Protein AF-A0A964LMD5-F1 (afdb_monomer_lite)

Secondary structure (DSSP, 8-state):
---EEE-EEEEETTEEEEE-TTTSS---HHHHHHHHHTT----EEE--BPPPTT--SS-TB--HHHHHHHHHHHHHHHHHHH-PPPGGGSPPPPGGGS-S-PPP---

Sequence (107 aa):
MHHLHFRDVAGTPTDFVETFPDDGPTDFIPVCEALERTGCDSPIRIDHVPRLALEPGSNDGYGFLGHVFATGYLRGLLESVSGKPSLNRWQPIPAERRSTGYPLCDA

Structure (mmCIF, N/CA/C/O backbone):
data_AF-A0A964LMD5-F1
#
_entry.id   AF-A0A964LMD5-F1
#
loop_
_atom_site.group_PDB
_atom_site.id
_atom_site.type_symbol
_atom_site.label_atom_id
_atom_site.label_alt_id
_atom_site.label_comp_id
_atom_site.label_asym_id
_atom_site.label_entity_id
_atom_site.label_seq_id
_atom_site.pdbx_PDB_ins_code
_atom_site.Cartn_x
_atom_site.Cartn_y
_atom_site.Cartn_z
_atom_site.occupancy
_atom_site.B_iso_or_equiv
_atom_site.auth_seq_id
_atom_site.auth_comp_id
_atom_site.auth_asym_id
_atom_site.auth_atom_id
_atom_site.pdbx_PDB_model_num
ATOM 1 N N . MET A 1 1 ? -3.253 -13.111 12.268 1.00 74.56 1 MET A N 1
ATOM 2 C CA . MET A 1 1 ? -2.160 -12.544 11.443 1.00 74.56 1 MET A CA 1
ATOM 3 C C . MET A 1 1 ? -1.337 -11.653 12.363 1.00 74.56 1 MET A C 1
ATOM 5 O O . MET A 1 1 ? -1.933 -11.118 13.284 1.00 74.56 1 MET A O 1
ATOM 9 N N . HIS A 1 2 ? -0.009 -11.589 12.211 1.00 88.62 2 HIS A N 1
ATOM 10 C CA . HIS A 1 2 ? 0.867 -10.804 13.107 1.00 88.62 2 HIS A CA 1
ATOM 11 C C . HIS A 1 2 ? 1.543 -9.616 12.409 1.00 88.62 2 HIS A C 1
ATOM 13 O O . HIS A 1 2 ? 2.011 -8.702 13.077 1.00 88.62 2 HIS A O 1
ATOM 19 N N . HIS A 1 3 ? 1.619 -9.640 11.079 1.00 93.50 3 HIS A N 1
ATOM 20 C CA . HIS A 1 3 ? 2.222 -8.601 10.253 1.00 93.50 3 HIS A CA 1
ATOM 21 C C . HIS A 1 3 ? 1.597 -8.703 8.861 1.00 93.50 3 HIS A C 1
ATOM 23 O O . HIS A 1 3 ? 1.465 -9.810 8.332 1.00 93.50 3 HIS A O 1
ATOM 29 N N . LEU A 1 4 ? 1.184 -7.574 8.295 1.00 96.00 4 LEU A N 1
ATOM 30 C CA . LEU A 1 4 ? 0.599 -7.481 6.963 1.00 96.00 4 LEU A CA 1
ATOM 31 C C . LEU A 1 4 ? 1.558 -6.745 6.026 1.00 96.00 4 LEU A C 1
ATOM 33 O O . LEU A 1 4 ? 2.091 -5.689 6.364 1.00 96.00 4 LEU A O 1
ATOM 37 N N . HIS A 1 5 ? 1.777 -7.322 4.850 1.00 96.75 5 HIS A N 1
ATOM 38 C CA . HIS A 1 5 ? 2.547 -6.719 3.768 1.00 96.75 5 HIS A CA 1
ATOM 39 C C . HIS A 1 5 ? 1.568 -6.230 2.705 1.00 96.75 5 HIS A C 1
ATOM 41 O O . HIS A 1 5 ? 0.769 -7.015 2.198 1.00 96.75 5 HIS A O 1
ATOM 47 N N . PHE A 1 6 ? 1.622 -4.941 2.394 1.00 97.56 6 PHE A N 1
ATOM 48 C CA . PHE A 1 6 ? 0.764 -4.300 1.409 1.00 97.56 6 PHE A CA 1
ATOM 49 C C . PHE A 1 6 ? 1.565 -4.009 0.138 1.00 97.56 6 PHE A C 1
ATOM 51 O O . PHE A 1 6 ? 2.525 -3.233 0.168 1.00 97.56 6 PHE A O 1
ATOM 58 N N . ARG A 1 7 ? 1.179 -4.674 -0.952 1.00 97.69 7 ARG A N 1
ATOM 59 C CA . ARG A 1 7 ? 1.681 -4.520 -2.324 1.00 97.69 7 ARG A CA 1
ATOM 60 C C . ARG A 1 7 ? 0.698 -5.173 -3.293 1.00 97.69 7 ARG A C 1
ATOM 62 O O . ARG A 1 7 ? -0.164 -5.931 -2.844 1.00 97.69 7 ARG A O 1
ATOM 69 N N . ASP A 1 8 ? 0.865 -4.920 -4.584 1.00 97.75 8 ASP A N 1
ATOM 70 C CA . ASP A 1 8 ? 0.066 -5.558 -5.628 1.00 97.75 8 ASP A CA 1
ATOM 71 C C . ASP A 1 8 ? 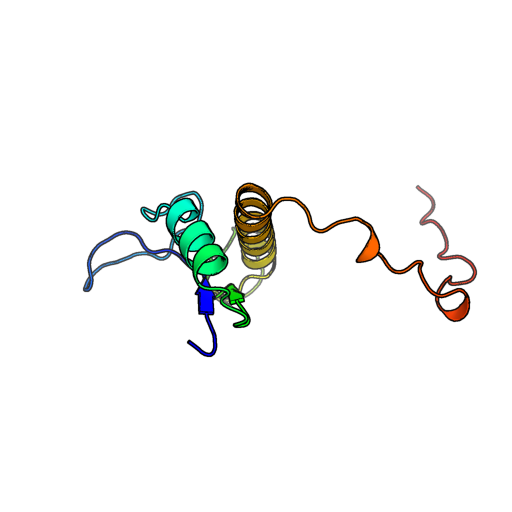0.943 -6.088 -6.770 1.00 97.75 8 ASP A C 1
ATOM 73 O O . ASP A 1 8 ? 2.061 -5.616 -6.991 1.00 97.75 8 ASP A O 1
ATOM 77 N N . VAL A 1 9 ? 0.439 -7.104 -7.467 1.00 97.44 9 VAL A N 1
ATOM 78 C CA . VAL A 1 9 ? 1.108 -7.747 -8.601 1.00 97.44 9 VAL A CA 1
ATOM 79 C C . VAL A 1 9 ? 0.112 -8.035 -9.716 1.00 97.44 9 VAL A C 1
ATOM 81 O O . VAL A 1 9 ? -0.994 -8.516 -9.473 1.00 97.44 9 VAL A O 1
ATOM 84 N N . ALA A 1 10 ? 0.531 -7.823 -10.959 1.00 97.88 10 ALA A N 1
ATOM 85 C CA . ALA A 1 10 ? -0.230 -8.199 -12.144 1.00 97.88 10 ALA A CA 1
ATOM 86 C C . ALA A 1 10 ? 0.457 -9.358 -12.873 1.00 97.88 10 ALA A C 1
ATOM 88 O O . ALA A 1 10 ? 1.665 -9.324 -13.111 1.00 97.88 10 ALA A O 1
ATOM 89 N N . GLY A 1 11 ? -0.313 -10.378 -13.255 1.00 96.69 11 GLY A N 1
ATOM 90 C CA . GLY A 1 11 ? 0.177 -11.515 -14.033 1.00 96.69 11 GLY A CA 1
ATOM 91 C C . GLY A 1 11 ? -0.255 -12.862 -13.463 1.00 96.69 11 GLY A C 1
ATOM 92 O O . GLY A 1 11 ? -1.370 -13.031 -12.972 1.00 96.69 11 GLY A O 1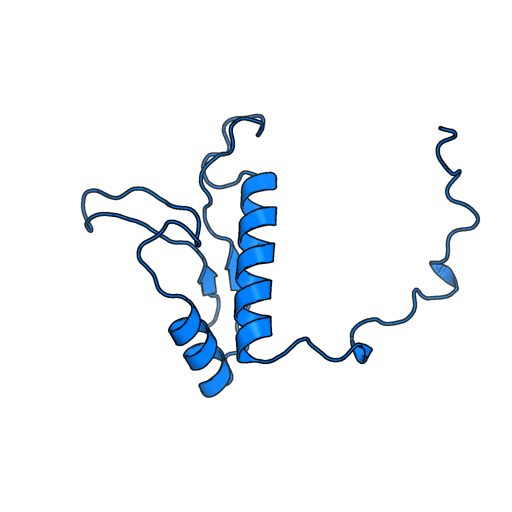
ATOM 93 N N . THR A 1 12 ? 0.631 -13.843 -13.571 1.00 96.75 12 THR A N 1
ATOM 94 C CA . THR A 1 12 ? 0.419 -15.237 -13.171 1.00 96.75 12 THR A CA 1
ATOM 95 C C . THR A 1 12 ? 1.420 -15.655 -12.092 1.00 96.75 12 THR A C 1
ATOM 97 O O . THR A 1 12 ? 2.449 -15.004 -11.926 1.00 96.75 12 THR A O 1
ATOM 100 N N . PRO A 1 13 ? 1.202 -16.782 -11.386 1.00 94.94 13 PRO A N 1
ATOM 101 C CA . PRO A 1 13 ? 2.137 -17.245 -10.358 1.00 94.94 13 PRO A CA 1
ATOM 102 C C . PRO A 1 13 ? 3.580 -17.475 -10.840 1.00 94.94 13 PRO A C 1
ATOM 104 O O . PRO A 1 13 ? 4.495 -17.486 -10.021 1.00 94.94 13 PRO A O 1
ATOM 107 N N . THR A 1 14 ? 3.789 -17.687 -12.144 1.00 96.88 14 THR A N 1
ATOM 108 C CA . THR A 1 14 ? 5.110 -17.941 -12.746 1.00 96.88 14 THR A CA 1
ATOM 109 C C . THR A 1 14 ? 5.668 -16.765 -13.542 1.00 96.88 14 THR A C 1
ATOM 111 O O . THR A 1 14 ? 6.828 -16.812 -13.936 1.00 96.88 14 THR A O 1
ATOM 114 N N . ASP A 1 15 ? 4.852 -15.749 -13.815 1.00 97.50 15 ASP A N 1
ATOM 115 C CA . ASP A 1 15 ? 5.220 -14.583 -14.617 1.00 97.50 15 ASP A CA 1
ATOM 116 C C . ASP A 1 15 ? 4.337 -13.406 -14.202 1.00 97.50 15 ASP A C 1
ATOM 118 O O . ASP A 1 15 ? 3.162 -13.343 -14.577 1.00 97.50 15 ASP A O 1
ATOM 122 N N . PHE A 1 16 ? 4.881 -12.535 -13.356 1.00 97.12 16 PHE A N 1
ATOM 123 C CA . PHE A 1 16 ? 4.186 -11.376 -12.811 1.00 97.12 16 PHE A CA 1
A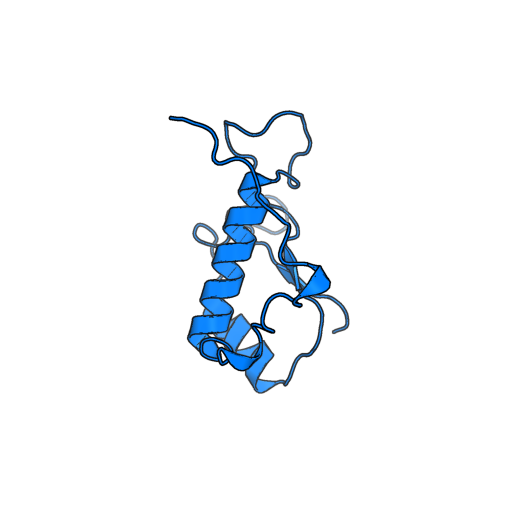TOM 124 C C . PHE A 1 16 ? 5.116 -10.169 -12.721 1.00 97.12 16 PHE A C 1
ATOM 126 O O . PHE A 1 16 ? 6.340 -10.300 -12.648 1.00 97.12 16 PHE A O 1
ATOM 133 N N . VAL A 1 17 ? 4.507 -8.988 -12.671 1.00 96.62 17 VAL A N 1
ATOM 134 C CA . VAL A 1 17 ? 5.171 -7.713 -12.405 1.00 96.62 17 VAL A CA 1
ATOM 135 C C . VAL A 1 17 ? 4.567 -7.075 -11.155 1.00 96.62 17 VAL A C 1
ATOM 137 O O . VAL A 1 17 ? 3.357 -7.145 -10.942 1.00 96.62 17 VAL A O 1
ATOM 140 N N . GLU A 1 18 ? 5.407 -6.476 -10.311 1.00 96.25 18 GLU A N 1
ATOM 141 C CA . GLU A 1 18 ? 4.938 -5.649 -9.191 1.00 96.25 18 GLU A CA 1
ATOM 142 C C . GLU A 1 18 ? 4.330 -4.358 -9.748 1.00 96.25 18 GLU A C 1
ATOM 144 O O . GLU A 1 18 ? 4.936 -3.696 -10.596 1.00 96.25 18 GLU A O 1
ATOM 149 N N . THR A 1 19 ? 3.150 -3.989 -9.265 1.00 97.25 19 THR A N 1
ATOM 150 C CA . THR A 1 19 ? 2.443 -2.774 -9.680 1.00 97.25 19 THR A CA 1
ATOM 151 C C . THR A 1 19 ? 2.348 -1.794 -8.521 1.00 97.25 19 THR A C 1
ATOM 153 O O . THR A 1 19 ? 2.563 -2.131 -7.352 1.00 97.25 19 THR A O 1
ATOM 156 N N . PHE A 1 20 ? 2.019 -0.544 -8.833 1.00 97.25 20 PHE A N 1
ATOM 157 C CA . PHE A 1 20 ? 1.499 0.334 -7.796 1.00 97.25 20 PHE A CA 1
ATOM 158 C C . PHE A 1 20 ? 0.105 -0.152 -7.362 1.00 97.25 20 PHE A C 1
ATOM 160 O O . PHE A 1 20 ? -0.588 -0.804 -8.147 1.00 97.25 20 PHE A O 1
ATOM 167 N N . PRO A 1 21 ? -0.315 0.136 -6.117 1.00 96.62 21 PRO A N 1
ATOM 168 C CA . PRO A 1 21 ? -1.588 -0.352 -5.589 1.00 96.62 21 PRO A CA 1
ATOM 169 C C . PRO A 1 21 ? -2.830 0.249 -6.271 1.00 96.62 21 PRO A C 1
ATOM 171 O O . PRO A 1 21 ? -3.924 -0.247 -6.044 1.00 96.62 21 PRO A O 1
ATOM 174 N N . ASP A 1 22 ? -2.687 1.307 -7.074 1.00 96.19 22 ASP A N 1
ATOM 175 C CA . ASP A 1 22 ? -3.758 1.907 -7.879 1.00 96.19 22 ASP A CA 1
ATOM 176 C C . ASP A 1 22 ? -3.845 1.362 -9.315 1.00 96.19 22 ASP A C 1
ATOM 178 O O . ASP A 1 22 ? -4.884 1.516 -9.952 1.00 96.19 22 ASP A O 1
ATOM 182 N N . ASP A 1 23 ? -2.775 0.736 -9.811 1.00 96.88 23 ASP A N 1
ATOM 183 C CA . ASP A 1 23 ? -2.655 0.200 -11.181 1.00 96.88 23 ASP A CA 1
ATOM 184 C C . ASP A 1 23 ? -2.646 -1.342 -11.214 1.00 96.88 23 ASP A C 1
ATOM 186 O O . ASP A 1 23 ? -2.552 -1.971 -12.267 1.00 96.88 23 ASP A O 1
ATOM 190 N N . GLY A 1 24 ? -2.713 -1.975 -10.042 1.00 95.38 24 GLY A N 1
ATOM 191 C CA . GLY A 1 24 ? -2.783 -3.422 -9.912 1.00 95.38 24 GLY A CA 1
ATOM 192 C C . GLY A 1 24 ? -4.213 -3.974 -9.974 1.00 95.38 24 GLY A C 1
ATOM 193 O O . GLY A 1 24 ? -5.193 -3.228 -9.923 1.00 95.38 24 GLY A O 1
ATOM 194 N N . PRO A 1 25 ? -4.364 -5.300 -10.130 1.00 97.00 25 PRO A N 1
ATOM 195 C CA . PRO A 1 25 ? -5.668 -5.936 -10.291 1.00 97.00 25 PRO A CA 1
ATOM 196 C C . PRO A 1 25 ? -6.465 -6.055 -8.983 1.00 97.00 25 PRO A C 1
ATOM 198 O O . PRO A 1 25 ? -7.627 -6.469 -9.027 1.00 97.00 25 PRO A O 1
ATOM 201 N N . THR A 1 26 ? -5.863 -5.772 -7.825 1.00 97.50 26 THR A N 1
ATOM 202 C CA . THR A 1 26 ? -6.497 -5.994 -6.525 1.00 97.50 26 THR A CA 1
ATOM 203 C C . THR A 1 26 ? -7.404 -4.825 -6.144 1.00 97.50 26 THR A C 1
ATOM 205 O O . THR A 1 26 ? -6.952 -3.700 -5.953 1.00 97.50 26 THR A O 1
ATOM 208 N N . ASP A 1 27 ? -8.693 -5.102 -5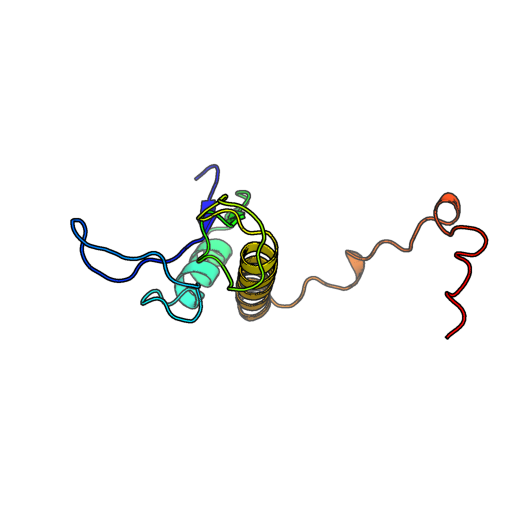.923 1.00 96.94 27 ASP A N 1
ATOM 209 C CA . ASP A 1 27 ? -9.566 -4.165 -5.210 1.00 96.94 27 ASP A CA 1
ATOM 210 C C . ASP A 1 27 ? -9.281 -4.245 -3.704 1.00 96.94 27 ASP A C 1
ATOM 212 O O . ASP A 1 27 ? -9.627 -5.217 -3.022 1.00 96.94 27 ASP A O 1
ATOM 216 N N . PHE A 1 28 ? -8.617 -3.218 -3.180 1.00 97.50 28 PHE A N 1
ATOM 217 C CA . PHE A 1 28 ? -8.228 -3.159 -1.776 1.00 97.50 28 PHE A CA 1
ATOM 218 C C . PHE A 1 28 ? -9.345 -2.691 -0.834 1.00 97.50 28 PHE A C 1
ATOM 220 O O . PHE A 1 28 ? -9.196 -2.857 0.379 1.00 97.50 28 PHE A O 1
ATOM 227 N N . ILE A 1 29 ? -10.471 -2.161 -1.329 1.00 97.31 29 ILE A N 1
ATOM 228 C CA . ILE A 1 29 ? -11.574 -1.723 -0.455 1.00 97.31 29 ILE A CA 1
ATOM 229 C C . ILE A 1 29 ? -12.157 -2.906 0.341 1.00 97.31 29 ILE A C 1
ATOM 231 O O . ILE A 1 29 ? -12.154 -2.829 1.574 1.00 97.31 29 ILE A O 1
ATOM 235 N N . PRO A 1 30 ? -12.538 -4.045 -0.278 1.00 97.81 30 PRO A N 1
ATOM 236 C CA . PRO A 1 30 ? -12.991 -5.226 0.461 1.00 97.81 30 PRO A CA 1
ATOM 237 C C . PRO A 1 30 ? -11.955 -5.775 1.451 1.00 97.81 30 PRO A C 1
ATOM 239 O O . PRO A 1 30 ? -12.319 -6.346 2.483 1.00 97.81 30 PRO A O 1
ATOM 242 N N . VAL A 1 31 ? -10.659 -5.610 1.158 1.00 96.06 31 VAL A N 1
ATOM 243 C CA . VAL A 1 31 ? -9.574 -6.004 2.068 1.00 96.06 31 VAL A CA 1
ATOM 244 C C . VAL A 1 31 ? -9.600 -5.125 3.317 1.00 96.06 31 VAL A C 1
ATOM 246 O O . VAL A 1 31 ? -9.622 -5.653 4.429 1.00 96.06 31 VAL A O 1
ATOM 249 N N . CYS A 1 32 ? -9.663 -3.802 3.158 1.00 96.12 32 CYS A N 1
ATOM 250 C CA . CYS A 1 32 ? -9.774 -2.855 4.268 1.00 96.12 32 CYS A CA 1
ATOM 251 C C . CYS A 1 32 ? -11.045 -3.087 5.104 1.00 96.12 32 CYS A C 1
ATOM 253 O O . CYS A 1 32 ? -10.954 -3.150 6.330 1.00 96.12 32 CYS A O 1
ATOM 255 N N . GLU A 1 33 ? -12.199 -3.318 4.472 1.00 96.69 33 GLU A N 1
ATOM 256 C CA . GLU A 1 33 ? -13.447 -3.670 5.169 1.00 96.69 33 GLU A CA 1
ATOM 257 C C . GLU A 1 33 ? -13.322 -4.971 5.972 1.00 96.69 33 GLU A C 1
ATOM 259 O O . GLU A 1 33 ? -13.850 -5.089 7.080 1.00 96.69 33 GLU A O 1
ATOM 264 N N . ALA A 1 34 ? -12.624 -5.977 5.436 1.00 96.06 34 ALA A N 1
ATOM 265 C CA . ALA A 1 34 ? -12.382 -7.225 6.150 1.00 96.06 34 ALA A CA 1
ATOM 266 C C . ALA A 1 34 ? -11.455 -7.022 7.357 1.00 96.06 34 ALA A C 1
ATOM 268 O O . ALA A 1 34 ? -11.704 -7.598 8.421 1.00 96.06 34 ALA A O 1
ATOM 269 N N . LEU A 1 35 ? -10.415 -6.196 7.222 1.00 93.81 35 LEU A N 1
ATOM 270 C CA . LEU A 1 35 ? -9.521 -5.850 8.329 1.00 93.81 35 LEU A CA 1
ATOM 271 C C . LEU A 1 35 ? -10.279 -5.129 9.449 1.00 93.81 35 LEU A C 1
ATOM 273 O O . LEU A 1 35 ? -10.130 -5.502 10.613 1.00 93.81 35 LEU A O 1
ATOM 277 N N . GLU A 1 36 ? -11.144 -4.173 9.104 1.00 93.19 36 GLU A N 1
ATOM 278 C CA . GLU A 1 36 ? -11.978 -3.458 10.074 1.00 93.19 36 GLU A CA 1
ATOM 279 C C . GLU A 1 36 ? -12.986 -4.395 10.749 1.00 93.19 36 GLU A C 1
ATOM 281 O O . GLU A 1 36 ? -13.023 -4.494 11.977 1.00 93.19 36 GLU A O 1
ATOM 286 N N . ARG A 1 37 ? -13.755 -5.158 9.963 1.00 95.75 37 ARG A N 1
ATOM 287 C CA . ARG A 1 37 ? -14.777 -6.087 10.471 1.00 95.75 37 ARG A CA 1
ATOM 288 C C . ARG A 1 37 ? -14.204 -7.155 11.403 1.00 95.75 37 ARG A C 1
ATOM 290 O O . ARG A 1 37 ? -14.907 -7.626 12.293 1.00 95.75 37 ARG A O 1
ATOM 297 N N . THR A 1 38 ? -12.957 -7.567 11.186 1.00 95.25 38 THR A N 1
ATOM 298 C CA . THR A 1 38 ? -12.282 -8.570 12.027 1.00 95.25 38 THR A CA 1
ATOM 299 C C . THR A 1 38 ? -11.563 -7.971 13.235 1.00 95.25 38 THR A C 1
ATOM 301 O O . THR A 1 38 ? -11.081 -8.732 14.073 1.00 95.25 38 THR A O 1
ATOM 304 N N . GLY A 1 39 ? -11.491 -6.640 13.352 1.00 91.69 39 GLY A N 1
ATOM 305 C CA . GLY A 1 39 ? -10.737 -5.967 14.410 1.00 91.69 39 GLY A CA 1
ATOM 306 C C . GLY A 1 39 ? -9.239 -6.269 14.337 1.00 91.69 39 GLY A C 1
ATOM 307 O O . GLY A 1 39 ? -8.598 -6.479 15.366 1.00 91.69 39 GLY A O 1
ATOM 308 N N . CYS A 1 40 ? -8.686 -6.371 13.125 1.00 90.06 40 CYS A N 1
ATOM 309 C CA . CYS A 1 40 ? -7.279 -6.695 12.935 1.00 90.06 40 CYS A CA 1
ATOM 310 C C . CYS A 1 40 ? -6.377 -5.555 13.440 1.00 90.06 40 CYS A C 1
ATOM 312 O O . CYS A 1 40 ? -6.355 -4.477 12.859 1.00 90.06 40 CYS A O 1
ATOM 314 N N . ASP A 1 41 ? -5.591 -5.825 14.485 1.00 90.50 41 ASP A N 1
ATOM 315 C CA . ASP A 1 41 ? -4.638 -4.872 15.087 1.00 90.50 41 ASP A CA 1
ATOM 316 C C . ASP A 1 41 ? -3.177 -5.161 14.681 1.00 90.50 41 ASP A C 1
ATOM 318 O O . ASP A 1 41 ? -2.223 -4.923 15.418 1.00 90.50 41 ASP A O 1
ATOM 322 N N . SER A 1 42 ? -2.972 -5.778 13.514 1.00 92.94 42 SER A N 1
ATOM 323 C CA . SER A 1 42 ? -1.618 -6.068 13.027 1.00 92.94 42 SER A CA 1
ATOM 324 C C . SER A 1 42 ? -0.981 -4.843 12.375 1.00 92.94 42 SER A C 1
ATOM 326 O O . SER A 1 42 ? -1.656 -4.143 11.618 1.00 92.94 42 SER A O 1
ATOM 328 N N . PRO A 1 43 ? 0.333 -4.616 12.561 1.00 94.06 43 PRO A N 1
ATOM 329 C CA . PRO A 1 43 ? 1.045 -3.615 11.786 1.00 94.06 43 PRO A CA 1
ATOM 330 C C . PRO A 1 43 ? 0.988 -3.960 10.294 1.00 94.06 43 PRO A C 1
ATOM 332 O O . PRO A 1 43 ? 1.161 -5.119 9.898 1.00 94.06 43 PRO A O 1
ATOM 335 N N . ILE A 1 44 ? 0.773 -2.930 9.478 1.00 95.56 44 ILE A N 1
ATOM 336 C CA . ILE A 1 44 ? 0.805 -3.010 8.019 1.00 95.56 44 ILE A CA 1
ATOM 337 C C . ILE A 1 44 ? 2.027 -2.240 7.537 1.00 95.56 44 ILE A C 1
ATOM 339 O O . ILE A 1 44 ? 2.192 -1.066 7.876 1.00 95.56 44 ILE A O 1
ATOM 343 N N . ARG A 1 45 ? 2.873 -2.888 6.737 1.00 95.75 45 ARG A N 1
ATOM 344 C CA . ARG A 1 45 ? 3.970 -2.226 6.028 1.00 95.75 45 ARG A CA 1
ATOM 345 C C . ARG A 1 45 ? 3.712 -2.210 4.532 1.00 95.75 45 ARG A C 1
ATOM 347 O O . ARG A 1 45 ? 3.196 -3.181 3.982 1.00 95.75 45 ARG A O 1
ATOM 354 N N . ILE A 1 46 ? 4.143 -1.135 3.881 1.00 97.44 46 ILE A N 1
ATOM 355 C CA . ILE A 1 46 ? 4.359 -1.151 2.435 1.00 97.44 46 ILE A CA 1
ATOM 356 C C . ILE A 1 46 ? 5.536 -2.094 2.167 1.00 97.44 46 ILE A C 1
ATOM 358 O O . ILE A 1 46 ? 6.571 -1.999 2.839 1.00 97.44 46 ILE A O 1
ATOM 362 N N . ASP A 1 47 ? 5.331 -3.061 1.274 1.00 96.25 47 ASP A N 1
ATOM 363 C CA . ASP A 1 47 ? 6.315 -4.109 1.005 1.00 96.25 47 ASP A CA 1
ATOM 364 C C . ASP A 1 47 ? 7.252 -3.727 -0.140 1.00 96.25 47 ASP A C 1
ATOM 366 O O . ASP A 1 47 ? 8.350 -3.241 0.124 1.00 96.25 47 ASP A O 1
ATOM 370 N N . HIS A 1 48 ? 6.803 -3.898 -1.386 1.00 96.31 48 HIS A N 1
ATOM 371 C CA . HIS A 1 48 ? 7.527 -3.475 -2.580 1.00 96.31 48 HIS A CA 1
ATOM 372 C C . HIS A 1 48 ? 6.717 -2.455 -3.372 1.00 96.31 48 HIS A C 1
ATOM 374 O O . HIS A 1 48 ? 5.489 -2.516 -3.411 1.00 96.31 48 HIS A O 1
ATOM 380 N N . VAL A 1 49 ? 7.425 -1.529 -4.013 1.00 94.88 49 VAL A N 1
ATOM 381 C CA . VAL A 1 49 ? 6.856 -0.521 -4.912 1.00 94.88 49 VAL A CA 1
ATOM 382 C C . VAL A 1 49 ? 7.680 -0.437 -6.197 1.00 94.88 49 VAL A C 1
ATOM 384 O O . VAL A 1 49 ? 8.911 -0.551 -6.133 1.00 94.88 49 VAL A O 1
ATOM 387 N N . PRO A 1 50 ? 7.054 -0.207 -7.363 1.00 94.56 50 PRO A N 1
ATOM 388 C CA . PRO A 1 50 ? 7.799 0.087 -8.578 1.00 94.56 50 PRO A CA 1
ATOM 389 C C . PRO A 1 50 ? 8.729 1.288 -8.381 1.00 94.56 50 PRO A C 1
ATOM 391 O O . PRO A 1 50 ? 8.380 2.273 -7.728 1.00 94.56 50 PRO A O 1
ATOM 394 N N . ARG A 1 51 ? 9.928 1.207 -8.961 1.00 90.19 51 ARG A N 1
ATOM 395 C CA . ARG A 1 51 ? 10.911 2.292 -8.899 1.00 90.19 51 ARG A CA 1
ATOM 396 C C . ARG A 1 51 ? 10.449 3.467 -9.754 1.00 90.19 51 ARG A C 1
ATOM 398 O O . ARG A 1 51 ? 10.188 3.306 -10.947 1.00 90.19 51 ARG A O 1
ATOM 405 N N . LEU A 1 52 ? 10.426 4.661 -9.174 1.00 90.94 52 LEU A N 1
ATOM 406 C CA . LEU A 1 52 ? 10.145 5.891 -9.909 1.00 90.94 52 LEU A CA 1
ATOM 407 C C . LEU A 1 52 ? 11.400 6.415 -10.617 1.00 90.94 52 LEU A C 1
ATOM 409 O O . LEU A 1 52 ? 12.522 6.252 -10.146 1.00 90.94 52 LEU A O 1
ATOM 413 N N . ALA A 1 53 ? 11.206 7.105 -11.743 1.00 89.25 53 ALA A N 1
ATOM 414 C CA . ALA A 1 53 ? 12.297 7.579 -12.604 1.00 89.25 53 ALA A CA 1
ATOM 415 C C . ALA A 1 53 ? 13.310 8.507 -11.903 1.00 89.25 53 ALA A C 1
ATOM 417 O O . ALA A 1 53 ? 14.457 8.598 -12.334 1.00 89.25 53 ALA A O 1
ATOM 418 N N . LEU A 1 54 ? 12.886 9.204 -10.844 1.00 87.44 54 LEU A N 1
ATOM 419 C CA . LEU A 1 54 ? 13.715 10.146 -10.085 1.00 87.44 54 LEU A CA 1
ATOM 420 C C . LEU A 1 54 ? 14.334 9.535 -8.822 1.00 87.44 54 LEU A C 1
ATOM 422 O O . LEU A 1 54 ? 15.008 10.240 -8.073 1.00 87.44 54 LEU A O 1
ATOM 426 N N . GLU A 1 55 ? 14.100 8.251 -8.550 1.00 88.00 55 GLU A N 1
ATOM 427 C CA . GLU A 1 55 ? 14.680 7.602 -7.380 1.00 88.00 55 GLU A CA 1
ATOM 428 C C . GLU A 1 55 ? 16.143 7.228 -7.635 1.00 88.00 55 GLU A C 1
ATOM 430 O O . GLU A 1 55 ? 16.446 6.528 -8.606 1.00 88.00 55 GLU A O 1
ATOM 435 N N . PRO A 1 56 ? 17.073 7.686 -6.780 1.00 83.69 56 PRO A N 1
ATOM 436 C CA . PRO A 1 56 ? 18.475 7.349 -6.930 1.00 83.69 56 PRO A CA 1
ATOM 437 C C . PRO A 1 56 ? 18.752 5.908 -6.477 1.00 83.69 56 PRO A C 1
ATOM 439 O O . PRO A 1 56 ? 18.124 5.388 -5.555 1.00 83.69 56 PRO A O 1
ATOM 442 N N . GLY A 1 57 ? 19.783 5.300 -7.064 1.00 80.38 57 GLY A N 1
ATOM 443 C CA . GLY A 1 57 ? 20.301 3.997 -6.643 1.00 80.38 57 GLY A CA 1
ATOM 444 C C . GLY A 1 57 ? 19.573 2.791 -7.245 1.00 80.38 57 GLY A C 1
ATOM 445 O O . GLY A 1 57 ? 18.778 2.900 -8.177 1.00 80.38 57 GLY A O 1
ATOM 446 N N . SER A 1 58 ? 19.912 1.611 -6.725 1.00 74.38 58 SER A N 1
ATOM 447 C CA . SER A 1 58 ? 19.456 0.300 -7.213 1.00 74.38 58 SER A CA 1
ATOM 448 C C . SER A 1 58 ? 18.595 -0.444 -6.190 1.00 74.38 58 SER A C 1
ATOM 450 O O . SER A 1 58 ? 18.554 -1.671 -6.194 1.00 74.38 58 SER A O 1
ATOM 452 N N . ASN A 1 59 ? 17.961 0.281 -5.264 1.00 78.19 59 ASN A N 1
ATOM 453 C CA . ASN A 1 59 ? 17.066 -0.308 -4.267 1.00 78.19 59 ASN A CA 1
ATOM 454 C C . ASN A 1 59 ? 15.703 -0.594 -4.908 1.00 78.19 59 ASN A C 1
ATOM 456 O O . ASN A 1 59 ? 14.695 0.025 -4.562 1.00 78.19 59 ASN A O 1
ATOM 460 N N . ASP A 1 60 ? 15.698 -1.500 -5.882 1.00 84.12 60 ASP A N 1
ATOM 461 C CA . ASP A 1 60 ? 14.498 -1.907 -6.602 1.00 84.12 60 ASP A CA 1
ATOM 462 C C . ASP A 1 60 ? 13.482 -2.476 -5.605 1.00 84.12 60 ASP A C 1
ATOM 464 O O . ASP A 1 60 ? 13.822 -3.257 -4.715 1.00 84.12 60 ASP A O 1
ATOM 468 N N . GLY A 1 61 ? 12.237 -2.013 -5.696 1.00 89.62 61 GLY A N 1
ATOM 469 C CA . GLY A 1 61 ? 11.198 -2.355 -4.728 1.00 89.62 61 GLY A CA 1
ATOM 470 C C . GLY A 1 61 ? 11.196 -1.502 -3.456 1.00 89.62 61 GLY A C 1
ATOM 471 O O . GLY A 1 61 ? 10.171 -1.476 -2.792 1.00 89.62 61 GLY A O 1
ATOM 472 N N . TYR A 1 62 ? 12.274 -0.779 -3.122 1.00 93.81 62 TYR A N 1
ATOM 473 C CA . TYR A 1 62 ? 12.463 -0.071 -1.837 1.00 93.81 62 TYR A CA 1
ATOM 474 C C . TYR A 1 62 ? 12.698 1.440 -1.979 1.00 93.81 62 TYR A C 1
ATOM 476 O O . TYR A 1 62 ? 13.246 2.094 -1.088 1.00 93.81 62 TYR A O 1
ATOM 484 N N . GLY A 1 63 ? 12.271 2.010 -3.104 1.00 93.25 63 GLY A N 1
ATOM 485 C CA . GLY A 1 63 ? 12.331 3.443 -3.353 1.00 93.25 63 GLY A CA 1
ATOM 486 C C . GLY A 1 63 ? 11.493 4.257 -2.357 1.00 93.25 63 GLY A C 1
ATOM 487 O O . GLY A 1 63 ? 10.350 3.906 -2.046 1.00 93.25 63 GLY A O 1
ATOM 488 N N . PHE A 1 64 ? 12.063 5.354 -1.845 1.00 92.81 64 PHE A N 1
ATOM 489 C CA . PHE A 1 64 ? 11.410 6.226 -0.863 1.00 92.81 64 PHE A CA 1
ATOM 490 C C . PHE A 1 64 ? 10.146 6.907 -1.406 1.00 92.81 64 PHE A C 1
ATOM 492 O O . PHE A 1 64 ? 9.119 6.922 -0.730 1.00 92.81 64 PHE A O 1
ATOM 499 N N . LEU A 1 65 ? 10.200 7.467 -2.615 1.00 93.94 65 LEU A N 1
ATOM 500 C CA . LEU A 1 65 ? 9.075 8.17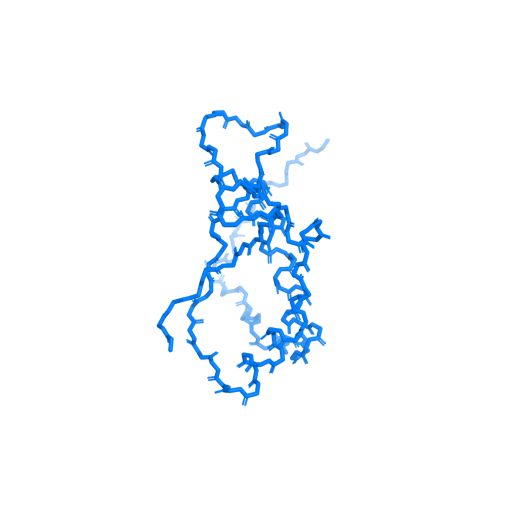9 -3.221 1.00 93.94 65 LEU A CA 1
ATOM 501 C C . LEU A 1 65 ? 7.928 7.215 -3.534 1.00 93.94 65 LEU A C 1
ATOM 503 O O . LEU A 1 65 ? 6.774 7.531 -3.238 1.00 93.94 65 LEU A O 1
ATOM 507 N N . GLY A 1 66 ? 8.242 6.021 -4.046 1.00 93.94 66 GLY A N 1
ATOM 508 C CA . GLY A 1 66 ? 7.240 4.975 -4.256 1.00 93.94 66 GLY A CA 1
ATOM 509 C C . GLY A 1 66 ? 6.565 4.560 -2.943 1.00 93.94 66 GLY A C 1
ATOM 510 O O . GLY A 1 66 ? 5.341 4.440 -2.877 1.00 93.94 66 GLY A O 1
ATOM 511 N N . HIS A 1 67 ? 7.339 4.429 -1.859 1.00 95.50 67 HIS A N 1
ATOM 512 C CA . HIS A 1 67 ? 6.807 4.105 -0.533 1.00 95.50 67 HIS A CA 1
ATOM 513 C C . HIS A 1 67 ? 5.917 5.213 0.030 1.00 95.50 67 HIS A C 1
ATOM 515 O O . HIS A 1 67 ? 4.890 4.913 0.643 1.00 95.50 67 HIS A O 1
ATOM 521 N N . VAL A 1 68 ? 6.277 6.484 -0.171 1.00 95.94 68 VAL A N 1
ATOM 522 C CA . VAL A 1 68 ? 5.440 7.621 0.245 1.00 95.94 68 VAL A CA 1
ATOM 523 C C . VAL A 1 68 ? 4.098 7.584 -0.483 1.00 95.94 68 VAL A C 1
ATOM 525 O O . VAL A 1 68 ? 3.062 7.723 0.169 1.00 95.94 68 VAL A O 1
ATOM 528 N N . PHE A 1 69 ? 4.105 7.336 -1.795 1.00 96.19 69 PHE A N 1
ATOM 529 C CA . PHE A 1 69 ? 2.882 7.189 -2.582 1.00 96.19 69 PHE A CA 1
ATOM 530 C C . PHE A 1 69 ? 1.997 6.052 -2.050 1.00 96.19 69 PHE A C 1
ATOM 532 O O . PHE A 1 69 ? 0.858 6.297 -1.649 1.00 96.19 69 PHE A O 1
ATOM 539 N N . ALA A 1 70 ? 2.536 4.834 -1.948 1.00 97.44 70 ALA A N 1
ATOM 540 C CA . ALA A 1 70 ? 1.777 3.667 -1.497 1.00 97.44 70 ALA A CA 1
ATOM 541 C C . ALA A 1 70 ? 1.280 3.807 -0.045 1.00 97.44 70 ALA A C 1
ATOM 543 O O . ALA A 1 70 ? 0.168 3.391 0.278 1.0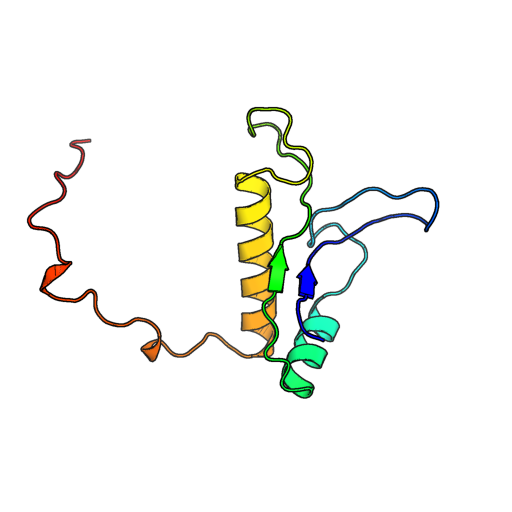0 97.44 70 ALA A O 1
ATOM 544 N N . THR A 1 71 ? 2.056 4.460 0.827 1.00 97.50 71 THR A N 1
ATOM 545 C CA . THR A 1 71 ? 1.630 4.782 2.199 1.00 97.50 71 THR A CA 1
ATOM 546 C C . THR A 1 71 ? 0.439 5.737 2.199 1.00 97.50 71 THR A C 1
ATOM 548 O O . THR A 1 71 ? -0.509 5.542 2.958 1.00 97.50 71 THR A O 1
ATOM 551 N N . GLY A 1 72 ? 0.471 6.779 1.363 1.00 97.31 72 GLY A N 1
ATOM 552 C CA . GLY A 1 72 ? -0.648 7.706 1.203 1.00 97.31 72 GLY A CA 1
ATOM 553 C C . GLY A 1 72 ? -1.903 7.003 0.689 1.00 97.31 72 GLY A C 1
ATOM 554 O O . GLY A 1 72 ? -2.982 7.210 1.241 1.00 97.31 72 GLY A O 1
ATOM 555 N N . TYR A 1 73 ? -1.741 6.122 -0.299 1.00 97.69 73 TYR A N 1
ATOM 556 C CA . TYR A 1 73 ? -2.827 5.328 -0.869 1.00 97.69 73 TYR A CA 1
ATOM 557 C C . TYR A 1 73 ? -3.483 4.411 0.174 1.00 97.69 73 TYR A C 1
ATOM 559 O O . TYR A 1 73 ? -4.686 4.511 0.405 1.00 97.69 73 TYR A O 1
ATOM 567 N N . LEU A 1 74 ? -2.691 3.605 0.897 1.00 97.19 74 LEU A N 1
ATOM 568 C CA . LEU A 1 74 ? -3.186 2.743 1.979 1.00 97.19 74 LEU A CA 1
ATOM 569 C C . LEU A 1 74 ? -3.925 3.547 3.056 1.00 97.19 74 LEU A C 1
ATOM 571 O O . LEU A 1 74 ? -4.986 3.141 3.523 1.00 97.19 74 LEU A O 1
ATOM 575 N N . ARG A 1 75 ? -3.391 4.709 3.447 1.00 95.38 75 ARG A N 1
ATOM 576 C CA . ARG A 1 75 ? -4.072 5.592 4.402 1.00 95.38 75 ARG A CA 1
ATOM 577 C C . ARG A 1 75 ? -5.409 6.087 3.865 1.00 95.38 75 ARG A C 1
ATOM 579 O O . ARG A 1 75 ? -6.370 6.098 4.621 1.00 95.38 75 ARG A O 1
ATOM 586 N N . GLY A 1 76 ? -5.478 6.465 2.590 1.00 96.06 76 GLY A N 1
ATOM 587 C CA . GLY A 1 76 ? -6.722 6.872 1.939 1.00 96.06 76 GLY A CA 1
ATOM 588 C C . GLY A 1 76 ? -7.780 5.768 1.949 1.00 96.06 76 GLY A C 1
ATOM 589 O O . GLY A 1 76 ? -8.927 6.044 2.283 1.00 96.06 76 GLY A O 1
ATOM 590 N N . LEU A 1 77 ? -7.388 4.523 1.663 1.00 96.44 77 LEU A N 1
ATOM 591 C CA . LEU A 1 77 ? -8.277 3.355 1.725 1.00 96.44 77 LEU A CA 1
ATOM 592 C C . LEU A 1 77 ? -8.779 3.072 3.147 1.00 96.44 77 LEU A C 1
ATOM 594 O O . LEU A 1 77 ? -9.961 2.833 3.366 1.00 96.44 77 LEU A O 1
ATOM 598 N N . LEU A 1 78 ? -7.890 3.115 4.140 1.00 94.31 78 LEU A N 1
ATOM 599 C CA . LEU A 1 78 ? -8.289 2.910 5.534 1.00 94.31 78 LEU A CA 1
ATOM 600 C C . LEU A 1 78 ? -9.211 4.036 6.022 1.00 94.31 78 LEU A C 1
ATOM 602 O O . LEU A 1 78 ? -10.191 3.773 6.711 1.00 94.31 78 LEU A O 1
ATOM 606 N N . GLU A 1 79 ? -8.928 5.288 5.648 1.00 94.50 79 GLU A N 1
ATOM 607 C CA . GLU A 1 79 ? -9.774 6.437 5.986 1.00 94.50 79 GLU A CA 1
ATOM 608 C C . GLU A 1 79 ? -11.122 6.418 5.243 1.00 94.50 79 GLU A C 1
ATOM 610 O O . GLU A 1 79 ? -12.095 6.948 5.777 1.00 94.50 79 GLU A O 1
ATOM 615 N N . SER A 1 80 ? -11.218 5.819 4.049 1.00 95.31 80 SER A N 1
ATOM 616 C CA . SER A 1 80 ? -12.492 5.702 3.324 1.00 95.31 80 SER A CA 1
ATOM 617 C C . SER A 1 80 ? -13.434 4.673 3.950 1.00 95.31 80 SER A C 1
ATOM 619 O O . SER A 1 80 ? -14.648 4.861 3.899 1.00 95.31 80 SER A O 1
ATOM 621 N N . VAL A 1 81 ? -12.877 3.630 4.571 1.00 95.25 81 VAL A N 1
ATOM 622 C CA . VAL A 1 81 ? -13.619 2.560 5.249 1.00 95.25 81 VAL A CA 1
ATOM 623 C C . VAL A 1 81 ? -13.959 2.948 6.693 1.00 95.25 81 VAL A C 1
ATOM 625 O O . VAL A 1 81 ? -15.130 2.998 7.061 1.00 95.25 81 VAL A O 1
ATOM 628 N N . SER A 1 82 ? -12.957 3.325 7.491 1.00 90.44 82 SER A N 1
ATOM 629 C CA . SER A 1 82 ? -13.118 3.584 8.933 1.00 90.44 82 SER A CA 1
ATOM 630 C C . SER A 1 82 ? -13.381 5.048 9.295 1.00 90.44 82 SER A C 1
ATOM 632 O O . SER A 1 82 ? -13.569 5.391 10.466 1.00 90.44 82 SER A O 1
ATOM 634 N N . GLY A 1 83 ? -13.357 5.942 8.306 1.00 89.31 83 GLY A N 1
ATOM 635 C CA . GLY A 1 83 ? -13.342 7.381 8.527 1.00 89.31 83 GLY A CA 1
ATOM 636 C C . GLY A 1 83 ? -11.975 7.892 8.989 1.00 89.31 83 GLY A C 1
ATOM 637 O O . GLY A 1 83 ? -11.101 7.162 9.467 1.00 89.31 83 GLY A O 1
ATOM 638 N N . LYS A 1 84 ? -11.775 9.207 8.868 1.00 82.38 84 LYS A N 1
ATOM 639 C CA . LYS A 1 84 ? -10.556 9.853 9.357 1.00 82.38 84 LYS A CA 1
ATOM 640 C C . LYS A 1 84 ? -10.485 9.731 10.884 1.00 82.38 84 LYS A C 1
ATOM 642 O O . LYS A 1 84 ? -11.434 10.151 11.553 1.00 82.38 84 LYS A O 1
ATOM 647 N N . PRO A 1 85 ? -9.369 9.244 11.464 1.00 71.81 85 PRO A N 1
ATOM 648 C CA . PRO A 1 85 ? -9.193 9.245 12.908 1.00 71.81 85 PRO A CA 1
ATOM 649 C C . PRO A 1 85 ? -9.459 10.646 13.460 1.00 71.81 85 PRO A C 1
ATOM 651 O O . PRO A 1 85 ? -8.943 11.632 12.924 1.00 71.81 85 PRO A O 1
ATOM 654 N N . SER A 1 86 ? -10.273 10.740 14.514 1.00 61.72 86 SER A N 1
ATOM 655 C CA . SER A 1 86 ? -10.623 12.029 15.107 1.00 61.72 86 SER A CA 1
ATOM 656 C C . SER A 1 86 ? -9.358 12.825 15.461 1.00 61.72 86 SER A C 1
ATOM 658 O O . SER A 1 86 ? -8.325 12.267 15.850 1.00 61.72 86 SER A O 1
ATOM 660 N N . LEU A 1 87 ? -9.433 14.152 15.312 1.00 53.44 87 LEU A N 1
ATOM 661 C CA . LEU A 1 87 ? -8.314 15.090 15.498 1.00 53.44 87 LEU A CA 1
ATOM 662 C C . LEU A 1 87 ? -7.622 14.983 16.872 1.00 53.44 87 LEU A C 1
ATOM 664 O O . LEU A 1 87 ? -6.520 15.493 17.028 1.00 53.44 87 LEU A O 1
ATOM 668 N N . ASN A 1 88 ? -8.194 14.254 17.834 1.00 52.09 88 ASN A N 1
ATOM 669 C CA . ASN A 1 88 ? -7.584 13.951 19.131 1.00 52.09 88 ASN A CA 1
ATOM 670 C C . ASN A 1 88 ? -6.312 13.078 19.054 1.00 52.09 88 ASN A C 1
ATOM 672 O O . ASN A 1 88 ? -5.624 12.933 20.063 1.00 52.09 88 ASN A O 1
ATOM 676 N N . ARG A 1 89 ? -5.958 12.517 17.884 1.00 56.44 89 ARG A N 1
ATOM 677 C CA . ARG A 1 89 ? -4.630 11.904 17.662 1.00 56.44 89 ARG A CA 1
ATOM 678 C C . ARG A 1 89 ? -3.523 12.952 17.499 1.00 56.44 89 ARG A C 1
ATOM 680 O O . ARG A 1 89 ? -2.371 12.673 17.829 1.00 56.44 89 ARG A O 1
ATOM 687 N N . TRP A 1 90 ? -3.856 14.152 17.017 1.00 54.31 90 TRP A N 1
ATOM 688 C CA . TRP A 1 90 ? -2.932 15.283 17.023 1.00 54.31 90 TRP A CA 1
ATOM 689 C C . TRP A 1 90 ? -2.812 15.806 18.452 1.00 54.31 90 TRP A C 1
ATOM 691 O O . TRP A 1 90 ? -3.540 16.695 18.887 1.00 54.31 90 TRP A O 1
ATOM 701 N N . GLN A 1 91 ? -1.870 15.230 19.194 1.00 62.12 91 GLN A N 1
ATOM 702 C CA . GLN A 1 91 ? -1.370 15.855 20.409 1.00 62.12 91 GLN A CA 1
ATOM 703 C C . GLN A 1 91 ? -0.801 17.230 20.016 1.00 62.12 91 GLN A C 1
ATOM 705 O O . GLN A 1 91 ? -0.058 17.314 19.028 1.00 62.12 91 GLN A O 1
ATOM 710 N N . PRO A 1 92 ? -1.130 18.313 20.742 1.00 67.44 92 PRO A N 1
ATOM 711 C CA . PRO A 1 92 ? -0.453 19.584 20.544 1.00 67.44 92 PRO A CA 1
ATOM 712 C C . PRO A 1 92 ? 1.053 19.347 20.628 1.00 67.44 92 PRO A C 1
ATOM 714 O O . PRO A 1 92 ? 1.498 18.598 21.497 1.00 67.44 92 PRO A O 1
ATOM 717 N N . ILE A 1 93 ? 1.843 19.987 19.759 1.00 70.56 93 ILE A N 1
ATOM 718 C CA . ILE A 1 93 ? 3.304 19.962 19.900 1.00 70.56 93 ILE A CA 1
ATOM 719 C C . ILE A 1 93 ? 3.619 20.419 21.337 1.00 70.56 93 ILE A C 1
ATOM 721 O O . ILE A 1 93 ? 3.238 21.556 21.675 1.00 70.56 93 ILE A O 1
ATOM 725 N N . PRO A 1 94 ? 4.250 19.563 22.176 1.00 74.50 94 PRO A N 1
ATOM 726 C CA . PRO A 1 94 ? 4.575 19.906 23.554 1.00 74.50 94 PRO A CA 1
ATOM 727 C C . PRO A 1 94 ? 5.323 21.230 23.595 1.00 74.50 94 PRO A C 1
ATOM 729 O O . PRO A 1 94 ? 6.120 21.510 22.696 1.00 74.50 94 PRO A O 1
ATOM 732 N N . ALA A 1 95 ? 5.052 22.060 24.602 1.00 73.88 95 ALA A N 1
ATOM 733 C CA . ALA A 1 95 ? 5.640 23.394 24.689 1.00 73.88 95 ALA A CA 1
ATOM 734 C C . ALA A 1 95 ? 7.178 23.343 24.621 1.00 73.88 95 ALA A C 1
ATOM 736 O O . ALA A 1 95 ? 7.772 24.194 23.966 1.00 73.88 95 ALA A O 1
ATOM 737 N N . GLU A 1 96 ? 7.808 22.296 25.170 1.00 73.94 96 GLU A N 1
ATOM 738 C CA . GLU A 1 96 ? 9.258 22.081 25.082 1.00 73.94 96 GLU A CA 1
ATOM 739 C C . GLU A 1 96 ? 9.795 21.765 23.670 1.00 73.94 96 GLU A C 1
ATOM 741 O O . GLU A 1 96 ? 10.988 21.920 23.423 1.00 73.94 96 GLU A O 1
ATOM 746 N N . ARG A 1 97 ? 8.943 21.319 22.733 1.00 64.00 97 ARG A N 1
ATOM 747 C CA . ARG A 1 97 ? 9.300 21.005 21.333 1.00 64.00 97 ARG A CA 1
ATOM 748 C C . ARG A 1 97 ? 8.906 22.103 20.349 1.00 64.00 97 ARG A C 1
ATOM 750 O O . ARG A 1 97 ? 9.192 21.986 19.158 1.00 64.00 97 ARG A O 1
ATOM 757 N N . ARG A 1 98 ? 8.251 23.166 20.819 1.00 67.50 98 ARG A N 1
ATOM 758 C CA . ARG A 1 98 ? 8.042 24.386 20.035 1.00 67.50 98 ARG A CA 1
ATOM 759 C C . ARG A 1 98 ? 9.380 25.112 19.991 1.00 67.50 98 ARG A C 1
ATOM 761 O O . ARG A 1 98 ? 9.679 25.926 20.855 1.00 67.50 98 ARG A O 1
ATOM 768 N N . SER A 1 99 ? 10.218 24.743 19.027 1.00 64.12 99 SER A N 1
ATOM 769 C CA . SER A 1 99 ? 11.512 25.380 18.808 1.00 64.12 99 SER A CA 1
ATOM 770 C C . SER A 1 99 ? 11.349 26.899 18.773 1.00 64.12 99 SER A C 1
ATOM 772 O O . SER A 1 99 ? 10.537 27.423 18.008 1.00 64.12 99 SER A O 1
ATOM 774 N N . THR A 1 100 ? 12.157 27.596 19.565 1.00 58.38 100 THR A N 1
ATOM 775 C CA . THR A 1 100 ? 12.547 28.980 19.305 1.00 58.38 100 THR A CA 1
ATOM 776 C C . THR A 1 100 ? 13.024 29.070 17.854 1.00 58.38 100 THR A C 1
ATOM 778 O O . THR A 1 100 ? 14.091 28.553 17.552 1.00 58.38 100 THR A O 1
ATOM 781 N N . GLY A 1 101 ? 12.201 29.637 16.967 1.00 52.91 101 GLY A N 1
ATOM 782 C CA . GLY A 1 101 ? 12.543 30.024 15.594 1.00 52.91 101 GLY A CA 1
ATOM 783 C C . GLY A 1 101 ? 13.347 29.009 14.775 1.00 52.91 101 GLY A C 1
ATOM 784 O O . GLY A 1 101 ? 14.573 29.035 14.785 1.00 52.91 101 GLY A O 1
ATOM 785 N N . TYR A 1 102 ? 12.674 28.214 13.939 1.00 50.66 102 TYR A N 1
ATOM 786 C CA . TYR A 1 102 ? 13.309 27.885 12.661 1.00 50.66 102 TYR A CA 1
ATOM 787 C C . TYR A 1 102 ? 13.499 29.216 11.921 1.00 50.66 102 TYR A C 1
ATOM 789 O O . TYR A 1 102 ? 12.509 29.947 11.799 1.00 50.66 102 TYR A O 1
ATOM 797 N N . PRO A 1 103 ? 14.710 29.581 11.463 1.00 53.47 103 PRO A N 1
ATOM 798 C CA . PRO A 1 103 ? 14.823 30.689 10.534 1.00 53.47 103 PRO A CA 1
ATOM 799 C C . PRO A 1 103 ? 13.972 30.309 9.324 1.00 53.47 103 PRO A C 1
ATOM 801 O O . PRO A 1 103 ? 14.169 29.252 8.721 1.00 53.47 103 PRO A O 1
ATOM 804 N N . LEU A 1 104 ? 12.963 31.128 9.037 1.00 54.91 104 LEU A N 1
ATOM 805 C CA . LEU A 1 104 ? 12.300 31.088 7.745 1.00 54.91 104 LEU A CA 1
ATOM 806 C C . LEU A 1 104 ? 13.430 31.205 6.718 1.00 54.91 104 LEU A C 1
ATOM 808 O O . LEU A 1 104 ? 14.240 32.123 6.815 1.00 54.91 104 LEU A O 1
ATOM 812 N N . CYS A 1 105 ? 13.558 30.238 5.809 1.00 48.06 105 CYS A N 1
ATOM 813 C CA . CYS A 1 105 ? 14.395 30.449 4.638 1.00 48.06 105 CYS A CA 1
ATOM 814 C C . CYS A 1 105 ? 13.837 31.687 3.937 1.00 48.06 105 CYS A C 1
ATOM 816 O O . CYS A 1 105 ? 12.705 31.649 3.453 1.00 48.06 105 CYS A O 1
ATOM 818 N N . ASP A 1 106 ? 14.601 32.777 3.963 1.00 44.03 106 ASP A N 1
ATOM 819 C CA . ASP A 1 106 ? 14.297 33.975 3.198 1.00 44.03 106 ASP A CA 1
ATOM 820 C C . ASP A 1 106 ? 14.193 33.574 1.719 1.00 44.03 106 ASP A C 1
ATOM 822 O O . ASP A 1 106 ? 15.104 32.945 1.169 1.00 44.03 106 ASP A O 1
ATOM 826 N N . ALA A 1 107 ? 13.028 33.857 1.136 1.00 44.62 107 ALA A N 1
ATOM 827 C CA . ALA A 1 107 ? 12.719 33.658 -0.275 1.00 44.62 107 ALA A CA 1
ATOM 828 C C . ALA A 1 107 ? 13.298 34.787 -1.136 1.00 44.62 107 ALA A C 1
ATOM 830 O O . ALA A 1 107 ? 13.362 35.936 -0.637 1.00 44.62 107 ALA A O 1
#

Foldseek 3Di:
DAEAEDWAWDDDPVDIDTAQPVPHPDDCLVVLLVCVVVVPPHYYAHFFFADDPPFDDDPHRDGPVRRVVSVVVVQVSNCVNVNDDPCVVPDPCPPVRPDPDPDDPDD

Radius of gyration: 18.17 Å; chains: 1; bounding box: 35×52×40 Å

pLDDT: mean 86.45, std 15.28, range [44.03, 97.88]